Protein AF-A0A2M7S5J5-F1 (afdb_monomer_lite)

Organism: NCBI:txid1974543

Foldseek 3Di:
DDWDADPVRHTQDDPHWGWDADPVRQTQDTRQKGWDADPVRHTAFIDGVNHTPDGDDDDPVD

Radius of gyration: 13.09 Å; chains: 1; bounding box: 30×29×31 Å

Secondary structure (DSSP, 8-state):
--EEE-TTS-EEEETTEEEEE-TTS-EEEETTEEEEE-TTS-EEEEEETTEEEEE----S--

pLDDT: mean 95.45, std 6.32, range [66.44, 98.81]

Sequence (62 aa):
MEYGYNNANEMTSAGGINYTYDGNGNLSTKGAFTYSWDFRNQLTEVKQSGTTIARFAYDGDG

Structure (mmCIF, N/CA/C/O backbone):
data_AF-A0A2M7S5J5-F1
#
_entry.id   AF-A0A2M7S5J5-F1
#
loop_
_atom_site.group_PDB
_atom_site.id
_atom_site.type_symbol
_atom_site.label_atom_id
_atom_site.label_alt_id
_atom_site.label_comp_id
_atom_site.label_asym_id
_atom_site.label_entity_id
_atom_site.label_seq_id
_atom_site.pdbx_PDB_ins_code
_atom_site.Cartn_x
_atom_site.Cartn_y
_atom_site.Cartn_z
_atom_site.occupancy
_atom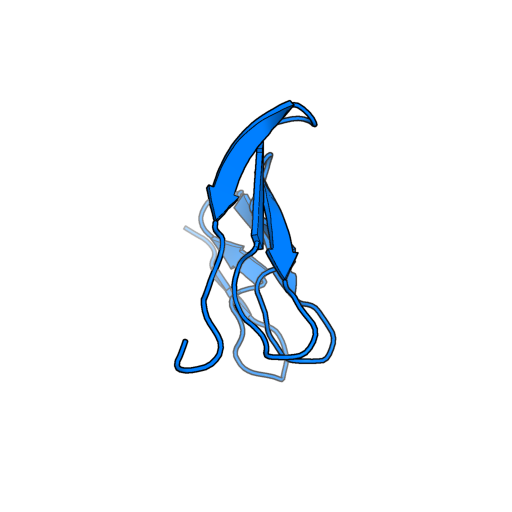_site.B_iso_or_equiv
_atom_site.auth_seq_id
_atom_site.auth_comp_id
_atom_site.auth_asym_id
_atom_site.auth_atom_id
_atom_site.pdbx_PDB_model_num
ATOM 1 N N . MET A 1 1 ? 9.576 18.894 7.987 1.00 69.69 1 MET A N 1
ATOM 2 C CA . MET A 1 1 ? 9.022 17.561 7.671 1.00 69.69 1 MET A CA 1
ATOM 3 C C . MET A 1 1 ? 10.123 16.774 7.005 1.00 69.69 1 MET A C 1
ATOM 5 O O . MET A 1 1 ? 10.727 17.299 6.080 1.00 69.69 1 MET A O 1
ATOM 9 N N . GLU A 1 2 ? 10.427 15.595 7.530 1.00 85.00 2 GLU A N 1
ATOM 10 C CA . GLU A 1 2 ? 11.457 14.717 6.980 1.00 85.00 2 GLU A CA 1
ATOM 11 C C . GLU A 1 2 ? 10.823 13.777 5.953 1.00 85.00 2 GLU A C 1
ATOM 13 O O . GLU A 1 2 ? 9.719 13.265 6.180 1.00 85.00 2 GLU A O 1
ATOM 18 N N . TYR A 1 3 ? 11.506 13.621 4.822 1.00 94.88 3 TYR A N 1
ATOM 19 C CA . TYR A 1 3 ? 11.135 12.725 3.736 1.00 94.88 3 TYR A CA 1
ATOM 20 C C . TYR A 1 3 ? 12.270 11.727 3.535 1.00 94.88 3 TYR A C 1
ATOM 22 O O . TYR A 1 3 ? 13.426 12.132 3.415 1.00 94.88 3 TYR A O 1
ATOM 30 N N . GLY A 1 4 ? 11.932 10.446 3.496 1.00 96.75 4 GLY A N 1
ATOM 31 C CA . GLY A 1 4 ? 12.860 9.355 3.229 1.00 96.75 4 GLY A CA 1
ATOM 32 C C . GLY A 1 4 ? 12.537 8.692 1.902 1.00 96.75 4 GLY A C 1
ATOM 33 O O . GLY A 1 4 ? 11.369 8.574 1.533 1.00 96.75 4 GLY A O 1
ATOM 34 N N . TYR A 1 5 ? 13.576 8.239 1.207 1.00 97.62 5 TYR A N 1
ATOM 35 C CA . TYR A 1 5 ? 13.462 7.475 -0.030 1.00 97.62 5 TYR A CA 1
ATOM 36 C C . TYR A 1 5 ? 14.418 6.283 0.008 1.00 97.62 5 TYR A C 1
ATOM 38 O O . TYR A 1 5 ? 15.462 6.344 0.662 1.00 97.62 5 TYR A O 1
ATOM 46 N N . ASN A 1 6 ? 14.066 5.196 -0.675 1.00 95.75 6 ASN A N 1
ATOM 47 C CA . ASN A 1 6 ? 14.980 4.080 -0.913 1.00 95.75 6 ASN A CA 1
ATOM 48 C C . ASN A 1 6 ? 15.751 4.253 -2.239 1.00 95.75 6 ASN A C 1
ATOM 50 O O . ASN A 1 6 ? 15.563 5.222 -2.973 1.00 95.75 6 ASN A O 1
ATOM 54 N N . ASN A 1 7 ? 16.610 3.285 -2.569 1.00 96.94 7 ASN A N 1
ATOM 55 C CA . ASN A 1 7 ? 17.423 3.304 -3.793 1.00 96.94 7 ASN A CA 1
ATOM 56 C C . ASN A 1 7 ? 16.601 3.219 -5.094 1.00 96.94 7 ASN A C 1
ATOM 58 O O . ASN A 1 7 ? 17.122 3.550 -6.156 1.00 96.94 7 ASN A O 1
ATOM 62 N N . ALA A 1 8 ? 15.342 2.775 -5.024 1.00 97.00 8 ALA A N 1
ATOM 63 C CA . ALA A 1 8 ? 14.410 2.759 -6.150 1.00 97.00 8 ALA A CA 1
ATOM 64 C C . ALA A 1 8 ? 13.652 4.094 -6.306 1.00 97.00 8 ALA A C 1
ATOM 66 O O . ALA A 1 8 ? 12.780 4.211 -7.162 1.00 97.00 8 ALA A O 1
ATOM 67 N N . ASN A 1 9 ? 14.008 5.116 -5.515 1.00 96.75 9 ASN A N 1
ATOM 68 C CA . ASN A 1 9 ? 13.323 6.408 -5.4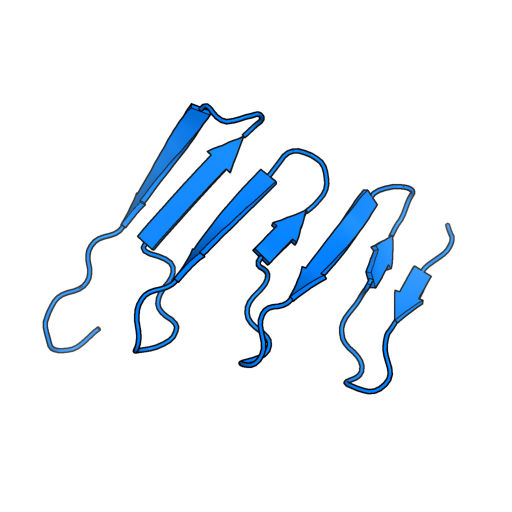17 1.00 96.75 9 ASN A CA 1
ATOM 69 C C . ASN A 1 9 ? 11.880 6.308 -4.899 1.00 96.75 9 ASN A C 1
ATOM 71 O O . ASN A 1 9 ? 11.065 7.203 -5.125 1.00 96.75 9 ASN A O 1
ATOM 75 N N . GLU A 1 10 ? 11.559 5.244 -4.169 1.00 97.88 10 GLU A N 1
ATOM 76 C CA . GLU A 1 10 ? 10.259 5.079 -3.532 1.00 97.88 10 GLU A CA 1
ATOM 77 C C . GLU A 1 10 ? 10.281 5.749 -2.158 1.00 97.88 10 GLU A C 1
ATOM 79 O O . GLU A 1 10 ? 11.241 5.607 -1.396 1.00 97.88 10 GLU A O 1
ATOM 84 N N . MET A 1 11 ? 9.224 6.491 -1.832 1.00 97.56 11 MET A N 1
ATOM 85 C CA . MET A 1 11 ? 9.112 7.219 -0.569 1.00 97.56 11 MET A CA 1
ATOM 86 C C . MET A 1 11 ? 8.944 6.240 0.592 1.00 97.56 11 MET A C 1
ATOM 88 O O . MET A 1 11 ? 7.931 5.566 0.675 1.00 97.56 11 MET A O 1
ATOM 92 N N . THR A 1 12 ? 9.889 6.195 1.526 1.00 97.56 12 THR A N 1
ATOM 93 C CA . THR A 1 12 ? 9.855 5.302 2.697 1.00 97.56 12 THR A CA 1
ATOM 94 C C . THR A 1 12 ? 9.338 5.986 3.956 1.00 97.56 12 THR A C 1
ATOM 96 O O . THR A 1 12 ? 8.825 5.315 4.854 1.00 97.56 12 THR A O 1
ATOM 99 N N . SER A 1 13 ? 9.415 7.317 4.026 1.00 97.19 13 SER A N 1
ATOM 100 C CA . SER A 1 13 ? 8.857 8.088 5.135 1.00 97.19 13 SER A CA 1
ATOM 101 C C . SER A 1 13 ? 8.409 9.485 4.710 1.00 97.19 13 SER A C 1
ATOM 103 O O . SER A 1 13 ? 9.029 10.128 3.864 1.00 97.19 13 SER A O 1
ATOM 105 N N . ALA A 1 14 ? 7.319 9.964 5.309 1.00 96.56 14 ALA A N 1
ATOM 106 C CA . ALA A 1 14 ? 6.863 11.346 5.185 1.00 96.56 14 ALA A CA 1
ATOM 107 C C . ALA A 1 14 ? 6.047 11.740 6.417 1.00 96.56 14 ALA A C 1
ATOM 109 O O . ALA A 1 14 ? 5.025 11.120 6.719 1.00 96.56 14 ALA A O 1
ATOM 110 N N . GLY A 1 15 ? 6.493 12.772 7.138 1.00 94.00 15 GLY A N 1
ATOM 111 C CA . GLY A 1 15 ? 5.730 13.333 8.262 1.00 94.00 15 GLY A CA 1
ATOM 112 C C . GLY A 1 15 ? 5.416 12.327 9.380 1.00 94.00 15 GLY A C 1
ATOM 113 O O . GLY A 1 15 ? 4.342 12.390 9.967 1.00 94.00 15 GLY A O 1
ATOM 114 N N . GLY A 1 16 ? 6.323 11.379 9.648 1.00 92.56 16 GLY A N 1
ATOM 115 C CA . GLY A 1 16 ? 6.147 10.332 10.667 1.00 92.56 16 GLY A CA 1
ATOM 116 C C . GLY A 1 16 ? 5.352 9.104 10.206 1.00 92.56 16 GLY A C 1
ATOM 117 O O . GLY A 1 16 ? 5.203 8.155 10.971 1.00 92.56 16 GLY A O 1
ATOM 118 N N . ILE A 1 17 ? 4.865 9.089 8.963 1.00 96.31 17 ILE A N 1
ATOM 119 C CA . ILE A 1 17 ? 4.266 7.904 8.343 1.00 96.31 17 ILE A CA 1
ATOM 120 C C . ILE A 1 17 ? 5.354 7.127 7.614 1.00 96.31 17 ILE A C 1
ATOM 122 O O . ILE A 1 17 ? 6.079 7.706 6.807 1.00 96.31 17 ILE A O 1
ATOM 126 N N . ASN A 1 18 ? 5.428 5.824 7.879 1.00 97.31 18 ASN A N 1
ATOM 127 C CA . ASN A 1 18 ? 6.303 4.898 7.167 1.00 97.31 18 ASN A CA 1
ATOM 128 C C . ASN A 1 18 ? 5.555 4.212 6.026 1.00 97.31 18 ASN A C 1
ATOM 130 O O . ASN A 1 18 ? 4.348 3.958 6.124 1.00 97.31 18 ASN A O 1
ATOM 134 N N . TYR A 1 19 ? 6.306 3.892 4.981 1.00 98.38 19 TYR A N 1
ATOM 135 C CA . TYR A 1 19 ? 5.835 3.277 3.752 1.00 98.38 19 TYR A CA 1
ATOM 136 C C . TYR A 1 19 ? 6.729 2.083 3.420 1.00 98.38 19 TYR A C 1
ATOM 138 O O . TYR A 1 19 ? 7.948 2.139 3.600 1.00 98.38 19 TYR A O 1
ATOM 146 N N . THR A 1 20 ? 6.131 1.007 2.920 1.00 98.31 20 THR A N 1
ATOM 147 C CA . THR A 1 20 ? 6.868 -0.166 2.431 1.00 98.31 20 THR A CA 1
ATOM 148 C C . THR A 1 20 ? 6.311 -0.615 1.096 1.00 98.31 20 THR A C 1
ATOM 150 O O . THR A 1 20 ? 5.118 -0.447 0.844 1.00 98.31 20 THR A O 1
ATOM 153 N N . TYR A 1 21 ? 7.145 -1.264 0.295 1.00 98.56 21 TYR A N 1
ATOM 154 C CA . TYR A 1 21 ? 6.807 -1.716 -1.049 1.00 98.56 21 TYR A CA 1
ATOM 155 C C . TYR A 1 21 ? 7.084 -3.212 -1.192 1.00 98.56 21 TYR A C 1
ATOM 157 O O . TYR A 1 21 ? 7.928 -3.757 -0.475 1.00 98.56 21 TYR A O 1
ATOM 165 N N . ASP A 1 22 ? 6.334 -3.876 -2.068 1.00 97.38 22 ASP A N 1
ATOM 166 C CA . ASP A 1 22 ? 6.644 -5.242 -2.482 1.00 97.38 22 ASP A CA 1
ATOM 167 C C . ASP A 1 22 ? 7.772 -5.251 -3.533 1.00 97.38 22 ASP A C 1
ATOM 169 O O . ASP A 1 22 ? 8.276 -4.206 -3.944 1.00 97.38 22 ASP A O 1
ATOM 173 N N . GLY A 1 23 ? 8.190 -6.439 -3.975 1.00 96.75 23 GLY A N 1
ATOM 174 C CA . GLY A 1 23 ? 9.262 -6.573 -4.969 1.00 96.75 23 GLY A CA 1
ATOM 175 C C . GLY A 1 23 ? 8.933 -6.005 -6.357 1.00 96.75 23 GLY A C 1
ATOM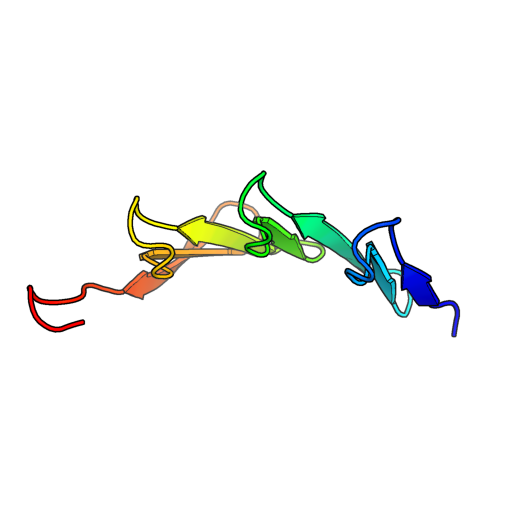 176 O O . GLY A 1 23 ? 9.850 -5.825 -7.154 1.00 96.75 23 GLY A O 1
ATOM 177 N N . ASN A 1 24 ? 7.659 -5.717 -6.640 1.00 97.12 24 ASN A N 1
ATOM 178 C CA . ASN A 1 24 ? 7.202 -5.104 -7.888 1.00 97.12 24 ASN A CA 1
ATOM 179 C C . ASN A 1 24 ? 7.066 -3.573 -7.769 1.00 97.12 24 ASN A C 1
ATOM 181 O O . ASN A 1 24 ? 6.715 -2.921 -8.751 1.00 97.12 24 ASN A O 1
ATOM 185 N N . GLY A 1 25 ? 7.332 -3.004 -6.589 1.00 97.94 25 GLY A N 1
ATOM 186 C CA . GLY A 1 25 ? 7.184 -1.577 -6.304 1.00 97.94 25 GLY A CA 1
ATOM 187 C C . GLY A 1 25 ? 5.756 -1.155 -5.952 1.00 97.94 25 GLY A C 1
ATOM 188 O O . GLY A 1 25 ? 5.453 0.040 -5.894 1.00 97.94 25 GLY A O 1
ATO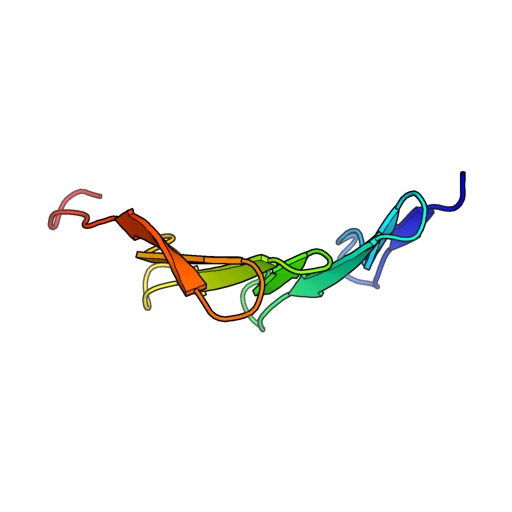M 189 N N . ASN A 1 26 ? 4.850 -2.101 -5.685 1.00 98.50 26 ASN A N 1
ATOM 190 C CA . ASN A 1 26 ? 3.521 -1.746 -5.205 1.00 98.50 26 ASN A CA 1
ATOM 191 C C . ASN A 1 26 ? 3.571 -1.406 -3.717 1.00 98.50 26 ASN A C 1
ATOM 193 O O . ASN A 1 26 ? 4.202 -2.101 -2.913 1.00 98.50 26 ASN A O 1
ATOM 197 N N . LEU A 1 27 ? 2.845 -0.361 -3.319 1.00 98.44 27 LEU A N 1
ATOM 198 C CA . LEU A 1 27 ? 2.743 0.031 -1.917 1.00 98.44 27 LEU A CA 1
ATOM 199 C C . LEU A 1 27 ? 2.115 -1.109 -1.107 1.0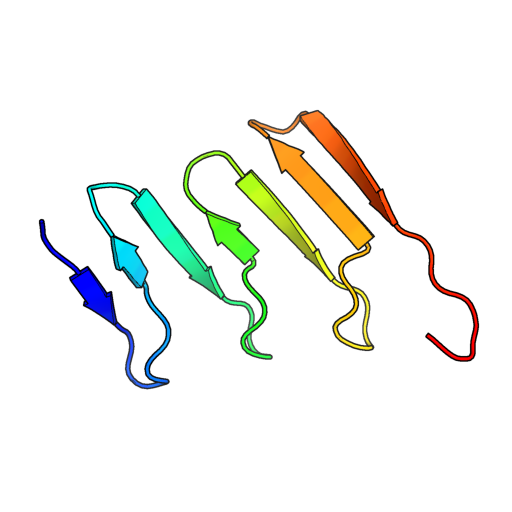0 98.44 27 LEU A C 1
ATOM 201 O O . LEU A 1 27 ? 0.978 -1.479 -1.359 1.00 98.44 27 LEU A O 1
ATOM 205 N N . SER A 1 28 ? 2.832 -1.648 -0.126 1.00 98.12 28 SER A N 1
ATOM 206 C CA . SER A 1 28 ? 2.365 -2.726 0.757 1.00 98.12 28 SER A CA 1
ATOM 207 C C . SER A 1 28 ? 1.799 -2.192 2.070 1.00 98.12 28 SER A C 1
ATOM 209 O O . SER A 1 28 ? 0.764 -2.668 2.543 1.00 98.12 28 SER A O 1
ATOM 211 N N . THR A 1 29 ? 2.447 -1.183 2.665 1.00 98.31 29 THR A N 1
ATOM 212 C CA . THR A 1 29 ? 1.978 -0.556 3.910 1.00 98.31 29 THR A CA 1
ATOM 213 C C . THR A 1 29 ? 2.144 0.958 3.882 1.00 98.31 29 THR A C 1
ATOM 215 O O . THR A 1 29 ? 3.070 1.482 3.264 1.00 98.31 29 THR A O 1
ATOM 218 N N . LYS A 1 30 ? 1.233 1.657 4.566 1.00 97.88 30 LYS A N 1
ATOM 219 C CA . LYS A 1 30 ? 1.297 3.098 4.841 1.00 97.88 30 LYS A CA 1
ATOM 220 C C . LYS A 1 30 ? 0.717 3.362 6.223 1.00 97.88 30 LYS A C 1
ATOM 222 O O . LYS A 1 30 ? -0.502 3.403 6.388 1.00 97.88 30 LYS A O 1
ATOM 227 N N . GLY A 1 31 ? 1.564 3.557 7.229 1.00 97.00 31 GLY A N 1
ATOM 228 C CA . GLY A 1 31 ? 1.101 3.697 8.614 1.00 97.00 31 GLY A CA 1
ATOM 229 C C . GLY A 1 31 ? 0.222 2.509 9.037 1.00 97.00 31 GLY A C 1
ATOM 230 O O . GLY A 1 31 ? 0.684 1.375 9.044 1.00 97.00 31 GLY A O 1
ATOM 231 N N . ALA A 1 32 ? -1.050 2.760 9.362 1.00 97.56 32 ALA A N 1
ATOM 232 C CA . ALA A 1 32 ? -2.010 1.717 9.745 1.00 97.56 32 ALA A CA 1
ATOM 233 C C . ALA A 1 32 ? -2.679 0.994 8.557 1.00 97.56 32 ALA A C 1
ATOM 235 O O . ALA A 1 32 ? -3.488 0.088 8.775 1.00 97.56 32 ALA A O 1
ATOM 236 N N . PHE A 1 33 ? -2.395 1.410 7.320 1.00 98.69 33 PHE A N 1
ATOM 237 C CA . PHE A 1 33 ? -2.982 0.826 6.121 1.00 98.69 33 PHE A CA 1
ATOM 238 C C . PHE A 1 33 ? -2.118 -0.301 5.565 1.00 98.69 33 PHE A C 1
ATOM 240 O O . PHE A 1 33 ? -0.895 -0.166 5.479 1.00 98.69 33 PHE A O 1
ATOM 247 N N . THR A 1 34 ? -2.771 -1.373 5.124 1.00 98.69 34 THR A N 1
ATOM 248 C CA . THR A 1 34 ? -2.161 -2.430 4.315 1.00 98.69 34 THR A CA 1
ATOM 249 C C . THR A 1 34 ? -2.907 -2.575 2.995 1.00 98.69 34 THR A C 1
ATOM 251 O O . THR A 1 34 ? -4.129 -2.415 2.939 1.00 98.69 34 THR A O 1
ATOM 254 N N . TYR A 1 35 ? -2.159 -2.870 1.938 1.00 98.75 35 TYR A N 1
ATOM 255 C CA . TYR A 1 35 ? -2.652 -2.963 0.568 1.00 98.75 35 TYR A CA 1
ATOM 256 C C . TYR A 1 35 ? -2.270 -4.330 0.006 1.00 98.75 35 TYR A C 1
ATOM 258 O O . TYR A 1 35 ? -1.156 -4.807 0.223 1.00 98.75 35 TYR A O 1
ATOM 266 N N . SER A 1 36 ? -3.203 -4.986 -0.675 1.00 98.44 36 SER A N 1
ATOM 267 C CA . SER A 1 36 ? -2.979 -6.281 -1.322 1.00 98.44 36 SER A CA 1
ATOM 268 C C . SER A 1 36 ? -3.193 -6.157 -2.817 1.00 98.44 36 SER A C 1
ATOM 270 O O . SER A 1 36 ? -4.143 -5.513 -3.253 1.00 98.44 36 SER A O 1
ATOM 272 N N . TRP A 1 37 ? -2.318 -6.791 -3.585 1.00 98.38 37 TRP A N 1
ATOM 273 C CA . TRP A 1 37 ? -2.277 -6.700 -5.038 1.00 98.38 37 TRP A CA 1
ATOM 274 C C . TRP A 1 37 ? -2.412 -8.098 -5.629 1.00 98.38 37 TRP A C 1
ATOM 276 O O . TRP A 1 37 ? -1.973 -9.076 -5.017 1.00 98.38 37 TRP A O 1
ATOM 286 N N . ASP A 1 38 ? -3.054 -8.213 -6.784 1.00 96.56 38 ASP A N 1
ATOM 287 C CA . ASP A 1 38 ? -3.044 -9.459 -7.540 1.00 96.56 38 ASP A CA 1
ATOM 288 C C . ASP A 1 38 ? -1.738 -9.631 -8.339 1.00 96.56 38 ASP A C 1
ATOM 290 O O . ASP A 1 38 ? -0.841 -8.785 -8.326 1.00 96.56 38 ASP A O 1
ATOM 294 N N . PHE A 1 39 ? -1.628 -10.740 -9.072 1.00 94.94 39 PHE A N 1
ATOM 295 C CA . PHE A 1 39 ? -0.443 -11.036 -9.884 1.00 94.94 39 PHE A CA 1
ATOM 296 C C . PHE A 1 39 ? -0.238 -10.070 -11.067 1.00 94.94 39 PHE A C 1
ATOM 298 O O . PHE A 1 39 ? 0.824 -10.092 -11.688 1.00 94.94 39 PHE A O 1
ATOM 305 N N . ARG A 1 40 ? -1.244 -9.250 -11.399 1.00 95.75 40 ARG A N 1
ATOM 306 C CA . ARG A 1 40 ? -1.199 -8.217 -12.441 1.00 95.75 40 ARG A CA 1
ATOM 307 C C . ARG A 1 40 ? -0.896 -6.828 -11.874 1.00 95.75 40 ARG A C 1
ATOM 309 O O . ARG A 1 40 ? -0.951 -5.859 -12.626 1.00 95.75 40 ARG A O 1
ATOM 316 N N . ASN A 1 41 ? -0.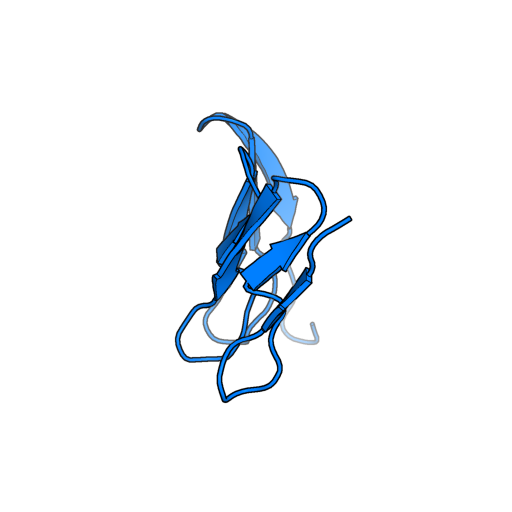541 -6.724 -10.591 1.00 97.19 41 ASN A N 1
ATOM 317 C CA . ASN A 1 41 ? -0.325 -5.461 -9.879 1.00 97.19 41 ASN A CA 1
ATOM 318 C C . ASN A 1 41 ? -1.592 -4.588 -9.803 1.00 97.19 41 ASN A C 1
ATOM 320 O O . ASN A 1 41 ? -1.519 -3.360 -9.821 1.00 97.19 41 ASN A O 1
ATOM 324 N N . GLN A 1 42 ? -2.764 -5.216 -9.694 1.00 97.44 42 GLN A N 1
ATOM 325 C CA . GLN A 1 42 ? -4.037 -4.535 -9.469 1.00 97.44 42 GLN A CA 1
ATOM 326 C C . GLN A 1 42 ? -4.409 -4.607 -7.981 1.00 97.44 42 GLN A C 1
ATOM 328 O O . GLN A 1 42 ? -4.315 -5.664 -7.356 1.00 97.44 42 GLN A O 1
ATOM 333 N N . LEU A 1 43 ? -4.813 -3.481 -7.385 1.00 98.12 43 LEU A N 1
ATOM 334 C CA . LEU A 1 43 ? -5.130 -3.382 -5.955 1.00 98.12 43 LEU A CA 1
ATOM 335 C C . LEU A 1 43 ? -6.422 -4.139 -5.639 1.00 98.12 43 LEU A C 1
ATOM 337 O O . LEU A 1 43 ? -7.487 -3.686 -6.019 1.00 98.12 43 LEU A O 1
ATOM 341 N N . THR A 1 44 ? -6.379 -5.224 -4.876 1.00 98.38 44 THR A N 1
ATOM 342 C CA . THR A 1 44 ? -7.571 -6.040 -4.576 1.00 98.38 44 THR A CA 1
ATOM 343 C C . THR A 1 44 ? -8.178 -5.770 -3.203 1.00 98.38 44 THR A C 1
ATOM 345 O O . THR A 1 44 ? -9.386 -5.934 -3.021 1.00 98.38 44 THR A O 1
ATOM 348 N N . GLU A 1 45 ? -7.384 -5.330 -2.223 1.00 98.62 45 GLU A N 1
ATOM 349 C CA . GLU A 1 45 ? -7.870 -5.087 -0.861 1.00 98.62 45 GLU A CA 1
ATOM 350 C C . GLU A 1 45 ? -7.099 -3.959 -0.168 1.00 98.62 45 GLU A C 1
ATOM 352 O O . GLU A 1 45 ? -5.877 -3.852 -0.283 1.00 98.62 45 GLU A O 1
ATOM 357 N N . VAL A 1 46 ? -7.826 -3.149 0.606 1.00 98.75 46 VAL A N 1
ATOM 358 C CA . VAL A 1 46 ? -7.253 -2.193 1.560 1.00 98.75 46 VAL A CA 1
ATOM 359 C C . VAL A 1 46 ? -7.777 -2.517 2.949 1.00 98.75 46 VAL A C 1
ATOM 361 O O . VAL A 1 46 ? -8.992 -2.613 3.161 1.00 98.75 46 VAL A O 1
ATOM 364 N N . LYS A 1 47 ? -6.865 -2.634 3.916 1.00 98.81 47 LYS A N 1
ATOM 365 C CA . LYS A 1 47 ? -7.207 -2.730 5.338 1.00 98.81 47 LYS A CA 1
ATOM 366 C C . LYS A 1 47 ? -6.684 -1.529 6.099 1.00 98.81 47 LYS A C 1
ATOM 368 O O . LYS A 1 47 ? -5.628 -0.999 5.773 1.00 98.81 47 LYS A O 1
ATOM 373 N N . GLN A 1 48 ? -7.392 -1.157 7.157 1.00 98.50 48 GLN A N 1
ATOM 374 C CA . GLN A 1 48 ? -6.923 -0.223 8.170 1.00 98.50 48 GLN A CA 1
ATOM 375 C C . GLN A 1 48 ? -6.935 -0.935 9.520 1.00 98.50 48 GLN A C 1
ATOM 377 O O . GLN A 1 48 ? -7.973 -1.432 9.956 1.00 98.50 48 GLN A O 1
ATOM 382 N N . SER A 1 49 ? -5.774 -1.021 10.170 1.00 96.94 49 SER A N 1
ATOM 383 C CA . SER A 1 49 ? -5.612 -1.705 11.461 1.00 96.94 49 SER A CA 1
ATOM 384 C C . SER A 1 49 ? -6.164 -3.142 11.462 1.00 96.94 49 SER A C 1
ATOM 386 O O . SER A 1 49 ? -6.779 -3.582 12.427 1.00 96.94 49 SER A O 1
ATOM 388 N N . GLY A 1 50 ? -5.975 -3.866 10.352 1.00 96.25 50 GLY A N 1
ATOM 389 C CA . GLY A 1 50 ? -6.430 -5.251 10.177 1.00 96.25 50 GLY A CA 1
ATOM 390 C C . GLY A 1 50 ? -7.875 -5.418 9.688 1.00 96.25 50 GLY A C 1
ATOM 391 O O . GLY A 1 50 ? -8.232 -6.509 9.246 1.00 96.25 50 GLY A O 1
ATOM 392 N N . THR A 1 51 ? -8.682 -4.356 9.678 1.00 98.19 51 THR A N 1
ATOM 393 C CA . THR A 1 51 ? -10.065 -4.389 9.179 1.00 98.19 51 THR A CA 1
ATOM 394 C C . THR A 1 51 ? -10.106 -4.026 7.703 1.00 98.19 51 THR A C 1
ATOM 396 O O . THR A 1 51 ? -9.624 -2.960 7.324 1.00 98.19 51 THR A O 1
ATOM 399 N N . THR A 1 52 ? -10.702 -4.875 6.864 1.00 98.50 52 THR A N 1
ATOM 400 C CA . THR A 1 52 ? -10.945 -4.544 5.453 1.00 98.50 52 THR A CA 1
ATOM 401 C C . THR A 1 52 ? -11.899 -3.362 5.343 1.00 98.50 52 THR A C 1
ATOM 403 O O . THR A 1 52 ? -13.023 -3.423 5.838 1.00 98.50 52 THR A O 1
ATOM 406 N N . ILE A 1 53 ? -11.451 -2.310 4.660 1.00 98.38 53 ILE A N 1
ATOM 407 C CA . ILE A 1 53 ? -12.241 -1.099 4.404 1.00 98.38 53 ILE A CA 1
ATOM 408 C C . ILE A 1 53 ? -12.634 -0.956 2.931 1.00 98.38 53 ILE A C 1
ATOM 410 O O . ILE A 1 53 ? -13.586 -0.245 2.624 1.00 98.38 53 ILE A O 1
ATOM 414 N N . ALA A 1 54 ? -11.927 -1.635 2.024 1.00 98.38 54 ALA A N 1
ATOM 415 C CA . ALA A 1 54 ? -12.254 -1.666 0.604 1.00 98.38 54 ALA A CA 1
ATOM 416 C C . ALA A 1 54 ? -11.793 -2.977 -0.039 1.00 98.38 54 ALA A C 1
ATOM 418 O O . ALA A 1 54 ? -10.765 -3.541 0.346 1.00 98.38 54 ALA A O 1
ATOM 419 N N . ARG A 1 55 ? -12.552 -3.428 -1.040 1.00 98.25 55 ARG A N 1
ATOM 420 C CA . ARG A 1 55 ? -12.190 -4.516 -1.951 1.00 98.25 55 ARG A CA 1
ATOM 421 C C . ARG A 1 55 ? -12.502 -4.100 -3.373 1.00 98.25 55 ARG A C 1
ATOM 423 O O . ARG A 1 55 ? -13.514 -3.440 -3.604 1.00 98.25 55 ARG A O 1
ATOM 430 N N . PHE A 1 56 ? -11.660 -4.534 -4.295 1.00 97.12 56 PHE A N 1
ATOM 431 C CA . PHE A 1 56 ? -11.815 -4.268 -5.714 1.00 97.12 56 PHE A CA 1
ATOM 432 C C . PHE A 1 56 ? -11.754 -5.585 -6.475 1.00 97.12 56 PHE A C 1
ATOM 434 O O . PHE A 1 56 ? -11.035 -6.511 -6.095 1.00 97.12 56 PHE A O 1
ATOM 441 N N . ALA A 1 57 ? -12.550 -5.658 -7.531 1.00 94.88 57 ALA A N 1
ATOM 442 C CA . ALA A 1 57 ? -12.540 -6.749 -8.482 1.00 94.88 57 ALA A CA 1
ATOM 443 C C . ALA A 1 57 ? -12.399 -6.137 -9.869 1.00 94.88 57 ALA A C 1
ATOM 445 O O . ALA A 1 57 ? -13.038 -5.127 -10.166 1.00 94.88 57 ALA A O 1
ATOM 446 N N . TYR A 1 58 ? -11.569 -6.769 -10.681 1.00 93.19 58 TYR A N 1
ATOM 447 C CA . TYR A 1 58 ? -11.284 -6.370 -12.047 1.00 93.19 58 TYR A CA 1
ATOM 448 C C . TYR A 1 58 ? -11.713 -7.511 -12.962 1.00 93.19 58 TYR A C 1
ATOM 450 O O . TYR A 1 58 ? -11.640 -8.686 -12.580 1.00 93.19 58 TYR A O 1
ATOM 458 N N . ASP A 1 59 ? -12.222 -7.168 -14.138 1.00 89.25 59 ASP A N 1
ATOM 459 C CA . ASP A 1 59 ? -12.498 -8.155 -15.171 1.00 89.25 59 ASP A CA 1
ATOM 460 C C . ASP A 1 59 ? -11.209 -8.502 -15.941 1.00 89.25 59 ASP A C 1
ATOM 462 O O . ASP A 1 59 ? -10.097 -8.159 -15.535 1.00 89.25 59 ASP A O 1
ATOM 466 N N . GLY A 1 60 ? -11.337 -9.279 -17.017 1.00 78.94 60 GLY A N 1
ATOM 467 C CA . GLY A 1 60 ? -10.184 -9.697 -17.813 1.00 78.94 60 GLY A CA 1
ATOM 468 C C . GLY A 1 60 ? -9.473 -8.551 -18.539 1.00 78.94 60 GLY A C 1
ATOM 469 O O . GLY A 1 60 ? -8.312 -8.735 -18.911 1.00 78.94 60 GLY A O 1
ATOM 470 N N . ASP A 1 61 ? -10.147 -7.412 -18.715 1.00 79.75 61 ASP A N 1
ATOM 471 C CA . ASP A 1 61 ? -9.648 -6.251 -19.454 1.00 79.75 61 ASP A CA 1
ATOM 472 C C . ASP A 1 61 ? -8.985 -5.218 -18.524 1.00 79.75 61 ASP A C 1
ATOM 474 O O . ASP A 1 61 ? -8.090 -4.492 -18.968 1.00 79.75 61 ASP A O 1
ATOM 478 N N . GLY A 1 62 ? -9.323 -5.253 -17.228 1.00 66.44 62 GLY A N 1
ATOM 479 C CA . GLY A 1 62 ? -8.651 -4.505 -16.160 1.00 66.44 62 GLY A CA 1
ATOM 480 C C . GLY A 1 62 ? -9.326 -3.201 -15.769 1.00 66.44 62 GLY A C 1
ATOM 481 O O . GLY A 1 62 ? -9.859 -2.480 -16.637 1.00 66.44 62 GLY A O 1
#

InterPro domains:
  IPR056823 Teneurin-like, YD-shell [PF25023] (5-61)